Protein AF-A0A8C0C674-F1 (afdb_monomer_lite)

Sequence (92 aa):
MADTNKLNLNSLIQWLLEVRGSKPAAIADEKTFCCHGGLSPDLQSMQQILRTVWPTDTPDQGLLCDLLWSDPGKDVLGWDENDRGVVLHIWC

pLDDT: mean 79.17, std 11.89, range [40.34, 91.31]

Structure (mmCIF, N/CA/C/O backbone):
data_AF-A0A8C0C674-F1
#
_entry.id   AF-A0A8C0C674-F1
#
loop_
_atom_site.group_PDB
_atom_site.id
_atom_site.type_symbol
_atom_site.label_atom_id
_atom_site.label_alt_id
_atom_site.label_comp_id
_atom_site.label_asym_id
_atom_site.label_entity_id
_atom_site.label_seq_id
_atom_site.pdbx_PDB_ins_code
_atom_site.Cartn_x
_atom_site.Cartn_y
_atom_site.Cartn_z
_atom_site.occupancy
_atom_site.B_iso_or_equiv
_atom_site.auth_seq_id
_atom_site.auth_comp_id
_atom_site.auth_asym_id
_atom_site.auth_atom_id
_atom_site.pdbx_PDB_model_num
ATOM 1 N N . MET A 1 1 ? -7.283 -22.261 31.191 1.00 40.34 1 MET A N 1
ATOM 2 C CA . MET A 1 1 ? -5.845 -22.538 30.998 1.00 40.34 1 MET A CA 1
ATOM 3 C C . MET A 1 1 ? -5.723 -23.173 29.624 1.00 40.34 1 MET A C 1
ATOM 5 O O . MET A 1 1 ? -6.252 -24.261 29.451 1.00 40.34 1 MET A O 1
ATOM 9 N N . ALA A 1 2 ? -5.215 -22.446 28.626 1.00 51.09 2 ALA A N 1
ATOM 10 C CA . ALA A 1 2 ? -5.023 -23.010 27.292 1.00 51.09 2 ALA A CA 1
ATOM 11 C C . ALA A 1 2 ? -3.936 -24.088 27.379 1.00 51.09 2 ALA A C 1
ATOM 13 O O . ALA A 1 2 ? -2.885 -23.852 27.971 1.00 51.09 2 ALA A O 1
ATOM 14 N N . ASP A 1 3 ? -4.237 -25.276 26.865 1.00 53.06 3 ASP A N 1
ATOM 15 C CA . AS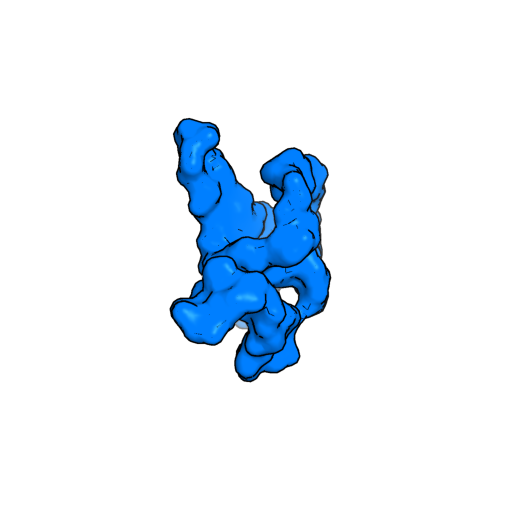P A 1 3 ? -3.350 -26.434 26.875 1.00 53.06 3 ASP A CA 1
ATOM 16 C C . ASP A 1 3 ? -2.151 -26.147 25.953 1.00 53.06 3 ASP A C 1
ATOM 18 O O . ASP A 1 3 ? -2.261 -26.164 24.726 1.00 53.06 3 ASP A O 1
ATOM 22 N N . THR A 1 4 ? -1.009 -25.794 26.544 1.00 58.91 4 THR A N 1
ATOM 23 C CA . THR A 1 4 ? 0.201 -25.326 25.847 1.00 58.91 4 THR A CA 1
ATOM 24 C C . THR A 1 4 ? 0.916 -26.417 25.036 1.00 58.91 4 THR A C 1
ATOM 26 O O . THR A 1 4 ? 1.911 -26.127 24.381 1.00 58.91 4 THR A O 1
ATOM 29 N N . ASN A 1 5 ? 0.400 -27.654 25.014 1.00 60.34 5 ASN A N 1
ATOM 30 C CA . ASN A 1 5 ? 1.028 -28.818 24.371 1.00 60.34 5 ASN A CA 1
ATOM 31 C C . ASN A 1 5 ? 0.428 -29.241 23.013 1.00 60.34 5 ASN A C 1
ATOM 33 O O . ASN A 1 5 ? 0.744 -30.321 22.515 1.00 60.34 5 ASN A O 1
ATOM 37 N N . LYS A 1 6 ? -0.411 -28.416 22.371 1.00 59.75 6 LYS A N 1
ATOM 38 C CA . LYS A 1 6 ? -0.932 -28.694 21.013 1.00 59.75 6 LYS A CA 1
ATOM 39 C C . LYS A 1 6 ? -0.904 -27.489 20.074 1.00 59.75 6 LYS A C 1
ATOM 41 O O . LYS A 1 6 ? -1.824 -27.291 19.282 1.00 59.75 6 LYS A O 1
ATOM 46 N N . LEU A 1 7 ? 0.176 -26.712 20.087 1.00 64.94 7 LEU A N 1
ATOM 47 C CA . LEU A 1 7 ? 0.472 -25.855 18.938 1.00 64.94 7 LEU A CA 1
ATOM 48 C C . LEU A 1 7 ? 0.969 -26.748 17.795 1.00 64.94 7 LEU A C 1
ATOM 50 O O . LEU A 1 7 ? 2.162 -26.993 17.649 1.00 64.94 7 LEU A O 1
ATOM 54 N N . ASN A 1 8 ? 0.040 -27.300 17.014 1.00 79.88 8 ASN A N 1
ATOM 55 C CA . ASN A 1 8 ? 0.396 -27.889 15.727 1.00 79.88 8 ASN A CA 1
ATOM 56 C C . ASN A 1 8 ? 0.593 -26.762 14.697 1.00 79.88 8 ASN A C 1
ATOM 58 O O . ASN A 1 8 ? 0.028 -25.674 14.839 1.00 79.88 8 ASN A O 1
ATOM 62 N N . LEU A 1 9 ? 1.391 -27.029 13.661 1.00 81.69 9 LEU A N 1
ATOM 63 C CA . LEU A 1 9 ? 1.745 -26.042 12.638 1.00 81.69 9 LEU A CA 1
ATOM 64 C C . LEU A 1 9 ? 0.508 -25.369 12.018 1.00 81.69 9 LEU A C 1
ATOM 66 O O . LEU A 1 9 ? 0.514 -24.161 11.812 1.00 81.69 9 LEU A O 1
ATOM 70 N N . ASN A 1 10 ? -0.577 -26.117 11.799 1.00 83.44 10 ASN A N 1
ATOM 71 C CA . ASN A 1 10 ? -1.808 -25.577 11.221 1.00 83.44 10 ASN A CA 1
ATOM 72 C C . ASN A 1 10 ? -2.511 -24.605 12.175 1.00 83.44 10 ASN A C 1
ATOM 74 O O . ASN A 1 10 ? -2.961 -23.552 11.740 1.00 83.44 10 ASN A O 1
ATOM 78 N N . SER A 1 11 ? -2.569 -24.911 13.473 1.00 79.81 11 SER A N 1
ATOM 79 C CA . SER A 1 11 ? -3.125 -24.006 14.486 1.00 79.81 11 SER A CA 1
ATOM 80 C C . SER A 1 11 ? -2.302 -22.724 14.616 1.00 79.81 11 SER A C 1
ATOM 82 O O . SER A 1 11 ? -2.870 -21.654 14.8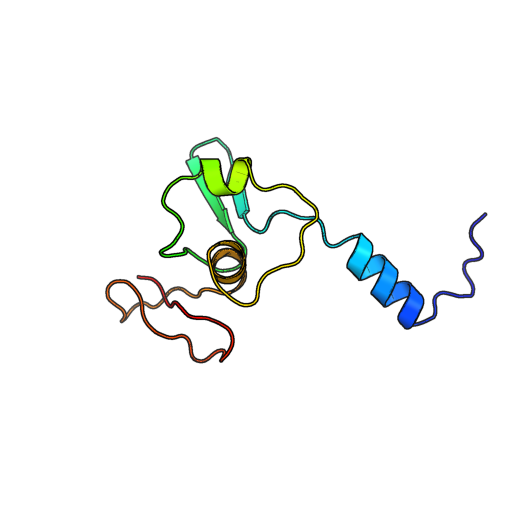04 1.00 79.81 11 SER A O 1
ATOM 84 N N . LEU A 1 12 ? -0.978 -22.815 14.462 1.00 83.00 12 LEU A N 1
ATOM 85 C CA . LEU A 1 12 ? -0.099 -21.648 14.478 1.00 83.00 12 LEU A CA 1
ATOM 86 C C . LEU A 1 12 ? -0.265 -20.794 13.211 1.00 83.00 12 LEU A C 1
ATOM 88 O O . LEU A 1 12 ? -0.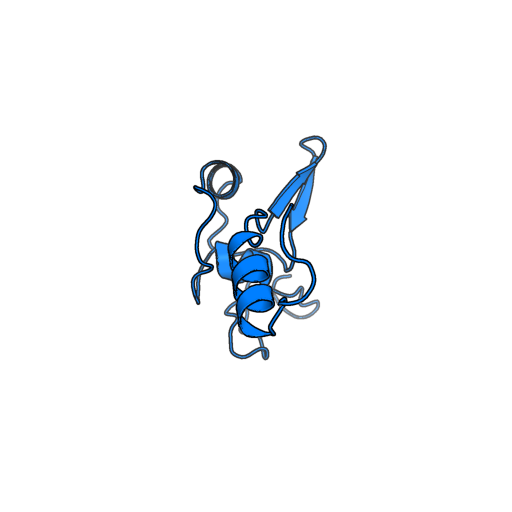308 -19.574 13.304 1.00 83.00 12 LEU A O 1
ATOM 92 N N . ILE A 1 13 ? -0.424 -21.420 12.041 1.00 80.38 13 ILE A N 1
ATOM 93 C CA . ILE A 1 13 ? -0.728 -20.729 10.778 1.00 80.38 13 ILE A CA 1
ATOM 94 C C . ILE A 1 13 ? -2.085 -20.025 10.853 1.00 80.38 13 ILE A C 1
ATOM 96 O O . ILE A 1 13 ? -2.168 -18.864 10.468 1.00 80.38 13 ILE A O 1
ATOM 100 N N . GLN A 1 14 ? -3.122 -20.695 11.364 1.00 75.31 14 GLN A N 1
ATOM 101 C CA . GLN A 1 14 ? -4.457 -20.109 11.524 1.00 75.31 14 GLN A CA 1
ATOM 102 C C . GLN A 1 14 ? -4.441 -18.936 12.497 1.00 75.31 14 GLN A C 1
ATOM 104 O O . GLN A 1 14 ? -4.922 -17.863 12.162 1.00 75.31 14 GLN A O 1
ATOM 109 N N . TRP A 1 15 ? -3.777 -19.085 13.643 1.00 79.38 15 TRP A N 1
ATOM 110 C CA . TRP A 1 15 ? -3.593 -17.973 14.569 1.00 79.38 15 TRP A CA 1
ATOM 111 C C . TRP A 1 15 ? -2.834 -16.810 13.918 1.00 79.38 15 TRP A C 1
ATOM 113 O O . TRP A 1 15 ? -3.241 -15.658 14.028 1.00 79.38 15 TRP A O 1
ATOM 123 N N . LEU A 1 16 ? -1.761 -17.101 13.175 1.00 77.50 16 LEU A N 1
ATOM 124 C CA . LEU A 1 16 ? -1.037 -16.072 12.439 1.00 77.50 16 LEU A CA 1
ATOM 125 C C . LEU A 1 16 ? -1.917 -15.394 11.394 1.00 77.50 16 LEU A C 1
ATOM 127 O O . LEU A 1 16 ? -1.712 -14.208 11.206 1.00 77.50 16 LEU A O 1
ATOM 131 N N . LEU A 1 17 ? -2.827 -16.106 10.713 1.00 73.44 17 LEU A N 1
ATOM 132 C CA . LEU A 1 17 ? -3.815 -15.562 9.766 1.00 73.44 17 LEU A CA 1
ATOM 133 C C . LEU A 1 17 ? -4.851 -14.670 10.469 1.00 73.44 17 LEU A C 1
ATOM 135 O O . LEU A 1 17 ? -5.105 -13.567 10.002 1.00 73.44 17 LEU A O 1
ATOM 139 N N . GLU A 1 18 ? -5.368 -15.093 11.623 1.00 69.56 18 GLU A N 1
ATOM 140 C CA . GLU A 1 18 ? -6.310 -14.323 12.449 1.00 69.56 18 GLU A CA 1
ATOM 141 C C . GLU A 1 18 ? -5.686 -13.034 13.015 1.00 69.56 18 GLU A C 1
ATOM 143 O O . GLU A 1 18 ? -6.374 -12.030 13.190 1.00 69.56 18 GLU A O 1
ATOM 148 N N . VAL A 1 19 ? -4.373 -13.037 13.275 1.00 67.75 19 VAL A N 1
ATOM 149 C CA . VAL A 1 19 ? -3.617 -11.860 13.741 1.00 67.75 19 VAL A CA 1
ATOM 150 C C . VAL A 1 19 ? -3.210 -10.926 12.586 1.00 67.75 19 VAL A C 1
ATOM 152 O O . VAL A 1 19 ? -2.824 -9.782 12.842 1.00 67.75 19 VAL A O 1
ATOM 155 N N . ARG A 1 20 ? -3.327 -11.337 11.308 1.00 67.75 20 ARG A N 1
ATOM 156 C CA . ARG A 1 20 ? -3.048 -10.452 10.150 1.00 67.75 20 ARG A CA 1
ATOM 157 C C . ARG A 1 20 ? -4.171 -9.428 10.017 1.00 67.75 20 ARG A C 1
ATOM 159 O O . ARG A 1 20 ? -5.138 -9.621 9.296 1.00 67.75 20 ARG A O 1
ATOM 166 N N . GLY A 1 21 ? -4.047 -8.326 10.746 1.00 64.50 21 GLY A N 1
ATOM 167 C CA . GLY A 1 21 ? -5.040 -7.249 10.751 1.00 64.50 21 GLY A CA 1
ATOM 168 C C . GLY A 1 21 ? -4.437 -5.849 10.718 1.00 64.50 21 GLY A C 1
ATOM 169 O O . GLY A 1 21 ? -5.147 -4.871 10.943 1.00 64.50 21 GLY A O 1
ATOM 170 N N . SER A 1 22 ? -3.131 -5.725 10.484 1.00 68.94 22 SER A N 1
ATOM 171 C CA . SER A 1 22 ? -2.473 -4.422 10.437 1.00 68.94 22 SER A CA 1
ATOM 172 C C . SER A 1 22 ? -2.694 -3.765 9.080 1.00 68.94 22 SER A C 1
ATOM 174 O O . SER A 1 22 ? -2.487 -4.388 8.041 1.00 68.94 22 SER A O 1
ATOM 176 N N . LYS A 1 23 ? -3.092 -2.488 9.092 1.00 78.81 23 LYS A N 1
ATOM 177 C CA . LYS A 1 23 ? -3.184 -1.690 7.868 1.00 78.81 23 LYS A CA 1
ATOM 178 C C . LYS A 1 23 ? -1.815 -1.672 7.162 1.00 78.81 23 LYS A C 1
ATOM 180 O O . LYS A 1 23 ? -0.806 -1.511 7.850 1.00 78.81 23 LYS A O 1
ATOM 185 N N . PRO A 1 24 ? -1.763 -1.750 5.821 1.00 82.62 24 PRO A N 1
ATOM 186 C CA . PRO A 1 24 ? -0.516 -1.760 5.054 1.00 82.62 24 PRO A CA 1
ATOM 187 C C . PRO A 1 24 ? 0.190 -0.403 5.068 1.00 82.62 24 PRO A C 1
ATOM 189 O O . PRO A 1 24 ? 1.345 -0.300 4.661 1.00 82.62 24 PRO A O 1
ATOM 192 N N . ALA A 1 25 ? -0.507 0.640 5.528 1.00 87.62 25 ALA A N 1
ATOM 193 C CA . ALA A 1 25 ? 0.017 1.983 5.608 1.00 87.62 25 ALA A CA 1
ATOM 194 C C . ALA A 1 25 ? -0.601 2.799 6.754 1.00 87.62 25 ALA A C 1
ATOM 196 O O . ALA A 1 25 ? -1.727 2.547 7.197 1.00 87.62 25 ALA A O 1
ATOM 197 N N . ALA A 1 26 ? 0.144 3.802 7.210 1.00 87.25 26 ALA A N 1
ATOM 198 C CA . ALA A 1 26 ? -0.209 4.709 8.291 1.00 87.25 26 ALA A CA 1
ATOM 199 C C . ALA A 1 26 ? 0.313 6.126 8.014 1.00 87.25 26 ALA A C 1
ATOM 201 O O . ALA A 1 26 ? 1.244 6.327 7.235 1.00 87.25 26 ALA A O 1
ATOM 202 N N . ILE A 1 27 ? -0.284 7.110 8.687 1.00 87.56 27 ILE A N 1
ATOM 203 C CA . ILE A 1 27 ? 0.187 8.498 8.691 1.00 87.56 27 ILE A CA 1
ATOM 204 C C . ILE A 1 27 ? 0.625 8.829 10.112 1.00 87.56 27 ILE A C 1
ATOM 206 O O . ILE A 1 27 ? -0.181 8.744 11.038 1.00 87.56 27 ILE A O 1
ATOM 210 N N . ALA A 1 28 ? 1.890 9.199 10.278 1.00 86.62 28 ALA A N 1
ATOM 211 C CA . ALA A 1 28 ? 2.458 9.657 11.536 1.00 86.62 28 ALA A CA 1
ATOM 212 C C . ALA A 1 28 ? 2.591 11.187 11.533 1.00 86.62 28 ALA A C 1
ATOM 214 O O . ALA A 1 28 ? 3.016 11.779 10.539 1.00 86.62 28 ALA A O 1
ATOM 215 N N . ASP A 1 29 ? 2.215 11.818 12.649 1.00 88.44 29 ASP A N 1
ATOM 216 C CA . ASP A 1 29 ? 2.285 13.277 12.869 1.00 88.44 29 ASP A CA 1
ATOM 217 C C . ASP A 1 29 ? 1.635 14.127 11.756 1.00 88.44 29 ASP A C 1
ATOM 219 O O . ASP A 1 29 ? 2.070 15.241 11.487 1.00 88.44 29 ASP A O 1
ATOM 223 N N . GLU A 1 30 ? 0.646 13.575 11.041 1.00 83.69 30 GLU A N 1
ATOM 224 C CA . GLU A 1 30 ? -0.002 14.204 9.871 1.00 83.69 30 GLU A CA 1
ATOM 225 C C . GLU A 1 30 ? 0.964 14.619 8.738 1.00 83.69 30 GLU A C 1
ATOM 227 O O . GLU A 1 30 ? 0.578 15.332 7.814 1.00 83.69 30 GLU A O 1
ATOM 232 N N . LYS A 1 31 ? 2.220 14.158 8.782 1.00 84.94 31 LYS A N 1
ATOM 233 C CA . LYS A 1 31 ? 3.303 14.596 7.884 1.00 84.94 31 LYS A CA 1
ATOM 234 C C . LYS A 1 31 ? 4.020 13.447 7.206 1.00 84.94 31 LYS A C 1
ATOM 236 O O . LYS A 1 31 ? 4.480 13.597 6.078 1.00 84.94 31 LYS A O 1
ATOM 241 N N . THR A 1 32 ? 4.156 12.318 7.891 1.00 88.06 32 THR A N 1
ATOM 242 C CA . THR A 1 32 ? 4.948 11.192 7.404 1.00 88.06 32 THR A CA 1
ATOM 243 C C . THR A 1 32 ? 4.029 10.051 7.025 1.00 88.06 32 THR A C 1
ATOM 245 O O . THR A 1 32 ? 3.318 9.503 7.865 1.00 88.06 32 THR A O 1
ATOM 248 N N . PHE A 1 33 ? 4.055 9.692 5.748 1.00 89.75 33 PHE A N 1
ATOM 249 C CA . PHE A 1 33 ? 3.398 8.497 5.252 1.00 89.75 33 PHE A CA 1
ATOM 250 C C . PHE A 1 33 ? 4.337 7.298 5.385 1.00 89.75 33 PHE A C 1
ATOM 252 O O . PHE A 1 33 ? 5.466 7.336 4.900 1.00 89.75 33 PHE A O 1
ATOM 259 N N . CYS A 1 34 ? 3.860 6.241 6.035 1.00 90.56 34 CYS A N 1
ATOM 260 C CA . CYS A 1 34 ? 4.572 4.978 6.178 1.00 90.56 34 CYS A CA 1
ATOM 261 C C . CYS A 1 34 ? 3.754 3.880 5.500 1.00 90.56 34 CYS A C 1
ATOM 263 O O . CYS A 1 34 ? 2.574 3.728 5.808 1.00 90.56 34 CYS A O 1
ATOM 265 N N . CYS A 1 35 ? 4.378 3.093 4.634 1.00 90.88 35 CYS A N 1
ATOM 266 C CA . CYS A 1 35 ? 3.803 1.896 4.021 1.00 90.88 35 CYS A CA 1
ATOM 267 C C . CYS A 1 35 ? 4.843 0.768 4.026 1.00 90.88 35 CYS A C 1
ATOM 269 O O . CYS A 1 35 ? 6.011 1.015 4.332 1.00 90.88 35 CYS A O 1
ATOM 271 N N . HIS A 1 36 ? 4.411 -0.469 3.775 1.00 87.50 36 HIS A N 1
ATOM 272 C CA . HIS A 1 36 ? 5.321 -1.616 3.762 1.00 87.50 36 HIS A CA 1
ATOM 273 C C . HIS A 1 36 ? 6.136 -1.701 2.465 1.00 87.50 36 HIS A C 1
ATOM 275 O O . HIS A 1 36 ? 7.346 -1.906 2.533 1.00 87.50 36 HIS A O 1
ATOM 281 N N . GLY A 1 37 ? 5.467 -1.538 1.321 1.00 87.50 37 GLY A N 1
ATOM 282 C CA . GLY A 1 37 ? 6.087 -1.457 0.000 1.00 87.50 37 GLY A CA 1
ATOM 283 C C . GLY A 1 37 ? 6.311 -0.001 -0.390 1.00 87.50 37 GLY A C 1
ATOM 284 O O . GLY A 1 37 ? 7.203 0.665 0.139 1.00 87.50 37 GLY A O 1
ATOM 285 N N . GLY A 1 38 ? 5.462 0.511 -1.280 1.00 87.88 38 GLY A N 1
ATOM 286 C CA . GLY A 1 38 ? 5.559 1.872 -1.793 1.00 87.88 38 GLY A CA 1
ATOM 287 C C . GLY A 1 38 ? 4.204 2.491 -2.140 1.00 87.88 38 GLY A C 1
ATOM 288 O O . GLY A 1 38 ? 3.183 2.229 -1.504 1.00 87.88 38 GLY A O 1
ATOM 289 N N . LEU A 1 39 ? 4.202 3.374 -3.141 1.00 90.19 39 LEU A N 1
ATOM 290 C CA . LEU A 1 39 ? 2.998 4.068 -3.604 1.00 90.19 39 LEU A CA 1
ATOM 291 C C . LEU A 1 39 ? 2.213 3.236 -4.626 1.00 90.19 39 LEU A C 1
ATOM 293 O O . LEU A 1 39 ? 2.722 2.265 -5.182 1.00 90.19 39 LEU A O 1
ATOM 297 N N . SER A 1 40 ? 0.968 3.647 -4.867 1.00 90.56 40 SER A N 1
ATOM 298 C CA . SER A 1 40 ? 0.054 3.042 -5.841 1.00 90.56 40 SER A CA 1
ATOM 299 C C . SER A 1 40 ? -0.495 4.111 -6.791 1.00 90.56 40 SER A C 1
ATOM 301 O O . SER A 1 40 ? -0.819 5.204 -6.311 1.00 90.56 40 SER A O 1
ATOM 303 N N . PRO A 1 41 ? -0.679 3.826 -8.094 1.00 90.38 41 PRO A N 1
ATOM 304 C CA . PRO A 1 41 ? -1.392 4.727 -9.007 1.00 90.38 41 PRO A CA 1
ATOM 305 C C . PRO A 1 41 ? -2.855 4.943 -8.600 1.00 90.38 41 PRO A C 1
ATOM 307 O O . PRO A 1 41 ? -3.441 5.988 -8.896 1.00 90.38 41 PRO A O 1
ATOM 310 N N . ASP A 1 42 ? -3.432 3.994 -7.863 1.00 90.31 42 ASP A N 1
ATOM 311 C CA . ASP A 1 42 ? -4.804 4.066 -7.361 1.00 90.31 42 ASP A CA 1
ATOM 312 C C . ASP A 1 42 ? -4.929 4.907 -6.077 1.00 90.31 42 ASP A C 1
ATOM 314 O O . ASP A 1 42 ? -6.042 5.170 -5.598 1.00 90.31 42 ASP A O 1
ATOM 318 N N . LEU A 1 43 ? -3.802 5.352 -5.502 1.00 90.75 43 LEU A N 1
ATOM 319 C CA . LEU A 1 43 ? -3.782 6.227 -4.333 1.00 90.75 43 LEU A CA 1
ATOM 320 C C . LEU A 1 43 ? -4.037 7.681 -4.748 1.00 90.75 43 LEU A C 1
ATOM 322 O O . LEU A 1 43 ? -3.123 8.466 -4.979 1.00 90.75 43 LEU A O 1
ATOM 326 N N . GLN A 1 44 ? -5.311 8.054 -4.788 1.00 91.31 44 GLN A N 1
ATOM 327 C CA . GLN A 1 44 ? -5.769 9.412 -5.091 1.00 91.31 44 GLN A CA 1
ATOM 328 C C . GLN A 1 44 ? -5.912 10.272 -3.826 1.00 91.31 44 GLN A C 1
ATOM 330 O O . GLN A 1 44 ? -5.893 11.500 -3.873 1.00 91.31 44 GLN A O 1
ATOM 335 N N . SER A 1 45 ? -6.119 9.633 -2.673 1.00 90.62 45 SER A N 1
ATOM 336 C CA . SER A 1 45 ? -6.480 10.297 -1.428 1.00 90.62 45 SER A CA 1
ATOM 337 C C . SER A 1 45 ? -6.171 9.415 -0.218 1.00 90.62 45 SER A C 1
ATOM 339 O O . SER A 1 45 ? -6.568 8.251 -0.143 1.00 90.62 45 SER A O 1
ATOM 341 N N . MET A 1 46 ? -5.550 10.005 0.807 1.00 88.12 46 MET A N 1
ATOM 342 C CA . MET A 1 46 ? -5.260 9.325 2.078 1.00 88.12 46 MET A CA 1
ATOM 343 C C . MET A 1 46 ? -6.515 8.808 2.790 1.00 88.12 46 MET A C 1
ATOM 345 O O . MET A 1 46 ? -6.465 7.836 3.549 1.00 88.12 46 MET A O 1
ATOM 349 N N . GLN A 1 47 ? -7.670 9.417 2.514 1.00 88.69 47 GLN A N 1
ATOM 350 C CA . GLN A 1 47 ? -8.958 8.968 3.020 1.00 88.69 47 GLN A CA 1
ATOM 351 C C . GLN A 1 47 ? -9.312 7.554 2.532 1.00 88.69 47 GLN A C 1
ATOM 353 O O . GLN A 1 47 ? -10.033 6.864 3.249 1.00 88.69 47 GLN A O 1
ATOM 358 N N . GLN A 1 48 ? -8.790 7.086 1.389 1.00 88.94 48 GLN A N 1
ATOM 359 C CA . GLN A 1 48 ? -8.984 5.705 0.922 1.00 88.94 48 GLN A CA 1
ATOM 360 C C . GLN A 1 48 ? -8.402 4.695 1.928 1.00 88.94 48 GLN A C 1
ATOM 362 O O . GLN A 1 48 ? -9.086 3.758 2.341 1.00 88.94 48 GLN A O 1
ATOM 367 N N . ILE A 1 49 ? -7.184 4.938 2.422 1.00 86.19 49 ILE A N 1
ATOM 368 C CA . ILE A 1 49 ? -6.503 4.077 3.407 1.00 86.19 49 ILE A CA 1
ATOM 369 C C . ILE A 1 49 ? -7.190 4.166 4.780 1.00 86.19 49 ILE A C 1
ATOM 371 O O . ILE A 1 49 ? -7.380 3.166 5.485 1.00 86.19 49 ILE A O 1
ATOM 375 N N . LEU A 1 50 ? -7.609 5.374 5.171 1.00 85.00 50 LEU A N 1
ATOM 376 C CA . LEU A 1 50 ? -8.274 5.599 6.455 1.00 85.00 50 LEU A CA 1
ATOM 377 C C . LEU A 1 50 ? -9.657 4.936 6.523 1.00 85.00 50 LEU A C 1
ATOM 379 O O . LEU A 1 50 ? -9.986 4.368 7.565 1.00 85.00 50 LEU A O 1
ATOM 383 N N . ARG A 1 51 ? -10.429 4.968 5.427 1.00 86.38 51 ARG A N 1
ATOM 384 C CA . ARG A 1 51 ? -11.810 4.451 5.345 1.00 86.38 51 ARG A CA 1
ATOM 385 C C . ARG A 1 51 ? -11.915 2.963 5.013 1.00 86.38 51 ARG A C 1
ATOM 387 O O . ARG A 1 51 ? -13.009 2.415 5.110 1.00 86.38 51 ARG A O 1
ATOM 394 N N . THR A 1 52 ? -10.817 2.317 4.628 1.00 83.44 52 THR A N 1
ATOM 395 C CA . THR A 1 52 ? -10.804 0.868 4.389 1.00 83.44 52 THR A CA 1
ATOM 396 C C . THR A 1 52 ? -11.169 0.125 5.678 1.00 83.44 52 THR A C 1
ATOM 398 O O . THR A 1 52 ? -10.655 0.452 6.752 1.00 83.44 52 THR A O 1
ATOM 401 N N . VAL A 1 53 ? -12.065 -0.858 5.565 1.00 82.75 53 VAL A N 1
ATOM 402 C CA . VAL A 1 53 ? -12.491 -1.728 6.670 1.00 82.75 53 VAL A CA 1
ATOM 403 C C . VAL A 1 53 ? -11.429 -2.801 6.899 1.00 82.75 53 VAL A C 1
ATOM 405 O O . VAL A 1 53 ? -10.932 -3.391 5.946 1.00 82.75 53 VAL A O 1
ATOM 408 N N . TRP A 1 54 ? -11.086 -3.039 8.164 1.00 78.94 54 TRP A N 1
ATOM 409 C CA . TRP A 1 54 ? -10.103 -4.042 8.575 1.00 78.94 54 TRP A CA 1
ATOM 410 C C . TRP A 1 54 ? -10.704 -4.964 9.645 1.00 78.94 54 TRP A C 1
ATOM 412 O O . TRP A 1 54 ? -11.465 -4.466 10.481 1.00 78.94 54 TRP A O 1
ATOM 422 N N . PRO A 1 55 ? -10.351 -6.263 9.669 1.00 82.62 55 PRO A N 1
ATOM 423 C CA . PRO A 1 55 ? -9.435 -6.957 8.753 1.00 82.62 55 PRO A CA 1
ATOM 424 C C . PRO A 1 55 ? -10.057 -7.197 7.365 1.00 82.62 55 PRO A C 1
ATOM 426 O O . PRO A 1 55 ? -11.266 -7.372 7.244 1.00 82.62 55 PRO A O 1
ATOM 429 N N . THR A 1 56 ? -9.226 -7.192 6.323 1.00 81.06 56 THR A N 1
ATOM 430 C CA . THR A 1 56 ? -9.610 -7.562 4.953 1.00 81.06 56 THR A CA 1
ATOM 431 C C . THR A 1 56 ? -8.502 -8.399 4.333 1.00 81.06 56 THR A C 1
ATOM 433 O O . THR A 1 56 ? -7.325 -8.189 4.640 1.00 81.06 56 THR A O 1
ATOM 436 N N . ASP A 1 57 ? -8.875 -9.312 3.442 1.00 82.31 57 ASP A N 1
ATOM 437 C CA . ASP A 1 57 ? -7.906 -10.012 2.609 1.00 82.31 57 ASP A CA 1
ATOM 438 C C . ASP A 1 57 ? -7.205 -9.016 1.681 1.00 82.31 57 ASP A C 1
ATOM 440 O O . ASP A 1 57 ? -7.790 -8.016 1.245 1.00 82.31 57 ASP A O 1
ATOM 444 N N . THR A 1 58 ? -5.928 -9.280 1.408 1.00 82.12 58 THR A N 1
ATOM 445 C CA . THR A 1 58 ? -5.158 -8.493 0.442 1.00 82.12 58 THR A CA 1
ATOM 446 C C . THR A 1 58 ? -5.521 -8.972 -0.962 1.00 82.12 58 THR A C 1
ATOM 448 O O . THR A 1 58 ? -5.343 -10.158 -1.236 1.00 82.12 58 THR A O 1
ATOM 451 N N . PRO A 1 59 ? -6.040 -8.098 -1.839 1.00 85.12 59 PRO A N 1
ATOM 452 C CA . PRO A 1 59 ? -6.312 -8.462 -3.222 1.00 85.12 59 PRO A CA 1
ATOM 453 C C . PRO A 1 59 ? -5.006 -8.705 -3.987 1.00 85.12 59 PRO A C 1
ATOM 455 O O . PRO A 1 59 ? -3.964 -8.167 -3.620 1.00 85.12 59 PRO A O 1
ATOM 458 N N . ASP A 1 60 ? -5.081 -9.443 -5.094 1.00 83.12 60 ASP A N 1
ATOM 459 C CA . ASP A 1 60 ? -3.916 -9.697 -5.954 1.00 83.12 60 ASP A CA 1
ATOM 460 C C . ASP A 1 60 ? -3.455 -8.441 -6.722 1.00 83.12 60 ASP A C 1
ATOM 462 O O . ASP A 1 60 ? -2.325 -8.387 -7.196 1.00 83.12 60 ASP A O 1
ATOM 466 N N . GLN A 1 61 ? -4.312 -7.418 -6.852 1.00 84.25 61 GLN A N 1
ATOM 467 C CA . GLN A 1 61 ? -4.036 -6.167 -7.575 1.00 84.25 61 GLN A CA 1
ATOM 468 C C . GLN A 1 61 ? -4.708 -4.951 -6.912 1.00 84.25 61 GLN A C 1
ATOM 470 O O . GLN A 1 61 ? -5.662 -5.090 -6.139 1.00 84.25 61 GLN A O 1
ATOM 475 N N . GLY A 1 62 ? -4.231 -3.753 -7.262 1.00 87.38 62 GLY A N 1
ATOM 476 C CA . GLY A 1 62 ? -4.783 -2.462 -6.847 1.00 87.38 62 GLY A CA 1
ATOM 477 C C . GLY A 1 62 ? -4.194 -1.925 -5.541 1.00 87.38 62 GLY A C 1
ATOM 478 O O . GLY A 1 62 ? -3.258 -2.492 -4.977 1.00 87.38 62 GLY A O 1
ATOM 479 N N . LEU A 1 63 ? -4.793 -0.845 -5.027 1.00 89.38 63 LEU A N 1
ATOM 480 C CA . LEU A 1 63 ? -4.264 -0.031 -3.920 1.00 89.38 63 LEU A CA 1
ATOM 481 C C . LEU A 1 63 ? -3.640 -0.814 -2.749 1.00 89.38 63 LEU A C 1
ATOM 483 O O . LEU A 1 63 ? -2.532 -0.503 -2.325 1.00 89.38 63 LEU A O 1
ATOM 487 N N . LEU A 1 64 ? -4.342 -1.800 -2.180 1.00 88.75 64 LEU A N 1
ATOM 488 C CA . LEU A 1 64 ? -3.829 -2.536 -1.014 1.00 88.75 64 LEU A CA 1
ATOM 489 C C . LEU A 1 64 ? -2.642 -3.443 -1.361 1.00 88.75 64 LEU A C 1
ATOM 491 O O . LEU A 1 64 ? -1.749 -3.590 -0.529 1.00 88.75 64 LEU A O 1
ATOM 495 N N . CYS A 1 65 ? -2.634 -4.028 -2.562 1.00 88.12 65 CYS A N 1
ATOM 496 C CA . CYS A 1 65 ? -1.529 -4.850 -3.047 1.00 88.12 65 CYS A CA 1
ATOM 497 C C . CYS A 1 65 ? -0.283 -3.982 -3.261 1.00 88.12 65 CYS A C 1
ATOM 499 O O . CYS A 1 65 ? 0.779 -4.272 -2.715 1.00 88.12 65 CYS A O 1
ATOM 501 N N . ASP A 1 66 ? -0.436 -2.853 -3.952 1.00 88.75 66 ASP A N 1
ATOM 502 C CA . ASP A 1 66 ? 0.665 -1.933 -4.243 1.00 88.75 66 ASP A CA 1
ATOM 503 C C . ASP A 1 66 ? 1.283 -1.344 -2.966 1.00 88.75 66 ASP A C 1
ATOM 505 O O . ASP A 1 66 ? 2.501 -1.336 -2.817 1.00 88.75 66 ASP A O 1
ATOM 509 N N . LEU A 1 67 ? 0.467 -0.933 -1.986 1.00 89.62 67 LEU A N 1
ATOM 510 C CA . LEU A 1 67 ? 0.965 -0.427 -0.695 1.00 89.62 67 LEU A CA 1
ATOM 511 C C . LEU A 1 67 ? 1.808 -1.450 0.086 1.00 89.62 67 LEU A C 1
ATOM 513 O O . LEU A 1 67 ? 2.585 -1.072 0.969 1.00 89.62 67 LEU A O 1
ATOM 517 N N . LEU A 1 68 ? 1.626 -2.741 -0.195 1.00 87.06 68 LEU A N 1
ATOM 518 C CA . LEU A 1 68 ? 2.393 -3.824 0.411 1.00 87.06 68 LEU A CA 1
ATOM 519 C C . LEU A 1 68 ? 3.616 -4.217 -0.416 1.00 87.06 68 LEU A C 1
ATOM 521 O O . LEU A 1 68 ? 4.613 -4.628 0.171 1.00 87.06 68 LEU A O 1
ATOM 525 N N . TRP A 1 69 ? 3.549 -4.105 -1.742 1.00 86.56 69 TRP A N 1
ATOM 526 C CA . TRP A 1 69 ? 4.489 -4.798 -2.622 1.00 86.56 69 TRP A CA 1
ATOM 527 C C . TRP A 1 69 ? 5.188 -3.930 -3.671 1.00 86.56 69 TRP A C 1
ATOM 529 O O . TRP A 1 69 ? 6.100 -4.443 -4.318 1.00 86.56 69 TRP A O 1
ATOM 539 N N . SER A 1 70 ? 4.810 -2.661 -3.862 1.00 88.06 70 SER A N 1
ATOM 540 C CA . SER A 1 70 ? 5.506 -1.786 -4.814 1.00 88.06 70 SER A CA 1
ATOM 541 C C . SER A 1 70 ? 6.911 -1.415 -4.334 1.00 88.06 70 SER A C 1
ATOM 543 O O . SER A 1 70 ? 7.181 -1.334 -3.134 1.00 88.06 70 SER A O 1
ATOM 545 N N . ASP A 1 71 ? 7.818 -1.207 -5.290 1.00 87.50 71 ASP A N 1
ATOM 546 C CA . ASP A 1 71 ? 9.222 -0.876 -5.041 1.00 87.50 71 ASP A CA 1
ATOM 547 C C . ASP A 1 71 ? 9.568 0.491 -5.669 1.00 87.50 71 ASP A C 1
ATOM 549 O O . ASP A 1 71 ? 9.022 0.851 -6.718 1.00 87.50 71 ASP A O 1
ATOM 553 N N . PRO A 1 72 ? 10.496 1.266 -5.079 1.00 85.38 72 PRO A N 1
ATOM 554 C CA . PRO A 1 72 ? 11.017 2.470 -5.713 1.00 85.38 72 PRO A CA 1
ATOM 555 C C . PRO A 1 72 ? 12.016 2.124 -6.834 1.00 85.38 72 PRO A C 1
ATOM 557 O O . PRO A 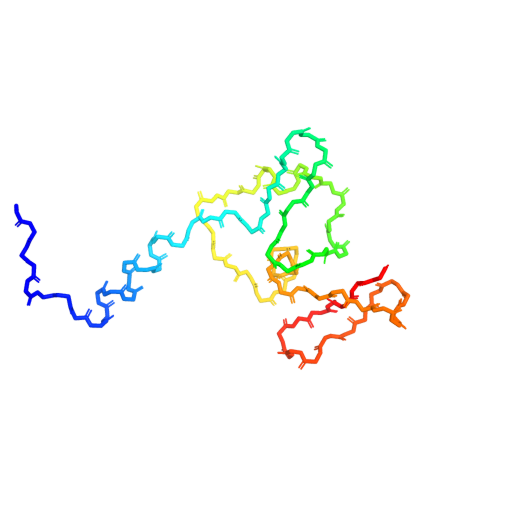1 72 ? 12.947 1.343 -6.628 1.00 85.38 72 PRO A O 1
ATOM 560 N N . GLY A 1 73 ? 11.878 2.747 -8.005 1.00 85.12 73 GLY A N 1
ATOM 561 C CA . GLY A 1 73 ? 12.760 2.570 -9.158 1.00 85.12 73 GLY A CA 1
ATOM 562 C C . GLY A 1 73 ? 13.432 3.865 -9.570 1.00 85.12 73 GLY A C 1
ATOM 563 O O . GLY A 1 73 ? 12.822 4.710 -10.199 1.00 85.12 73 GLY A O 1
ATOM 564 N N . LYS A 1 74 ? 14.728 3.989 -9.293 1.00 83.00 74 LYS A N 1
ATOM 565 C CA . LYS A 1 74 ? 15.527 5.193 -9.592 1.00 83.00 74 LYS A CA 1
ATOM 566 C C . LYS A 1 74 ? 15.604 5.589 -11.081 1.00 83.00 74 LYS A C 1
ATOM 568 O O . LYS A 1 74 ? 15.949 6.728 -11.373 1.00 83.00 74 LYS A O 1
ATOM 573 N N . ASP A 1 75 ? 15.356 4.642 -11.988 1.00 86.38 75 ASP A N 1
ATOM 574 C CA . ASP A 1 75 ? 15.488 4.810 -13.444 1.00 86.38 75 ASP A CA 1
ATOM 575 C C . ASP A 1 75 ? 14.120 4.790 -14.160 1.00 86.38 75 ASP A C 1
ATOM 577 O O . ASP A 1 75 ? 14.060 4.813 -15.389 1.00 86.38 75 ASP A O 1
ATOM 581 N N . VAL A 1 76 ? 13.022 4.738 -13.399 1.00 81.56 76 VAL A N 1
ATOM 582 C CA . VAL A 1 76 ? 11.649 4.747 -13.920 1.00 81.56 76 VAL A CA 1
ATOM 583 C C . VAL A 1 76 ? 11.127 6.183 -13.914 1.00 81.56 76 VAL A C 1
ATOM 585 O O . VAL A 1 76 ? 11.515 6.985 -13.079 1.00 81.56 76 VAL A O 1
ATOM 588 N N . LEU A 1 77 ? 10.251 6.545 -14.848 1.00 83.06 77 LEU A N 1
ATOM 589 C CA . LEU A 1 77 ? 9.491 7.795 -14.779 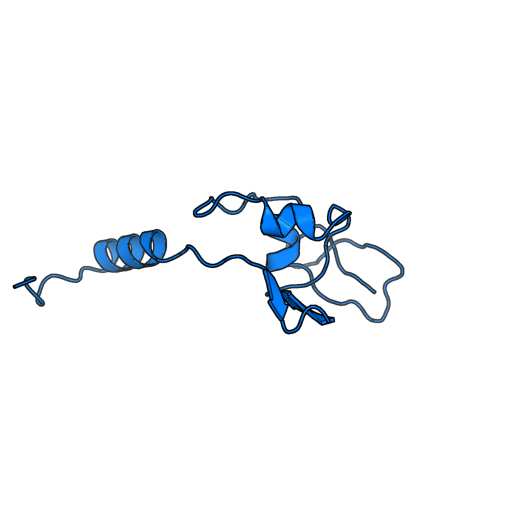1.00 83.06 77 LEU A CA 1
ATOM 590 C C . LEU A 1 77 ? 8.008 7.441 -14.716 1.00 83.06 77 LEU A C 1
ATOM 592 O O . LEU A 1 77 ? 7.438 6.979 -15.701 1.00 83.06 77 LEU A O 1
ATOM 596 N N . GLY A 1 78 ? 7.383 7.665 -13.560 1.00 84.94 78 GLY A N 1
ATOM 597 C CA . GLY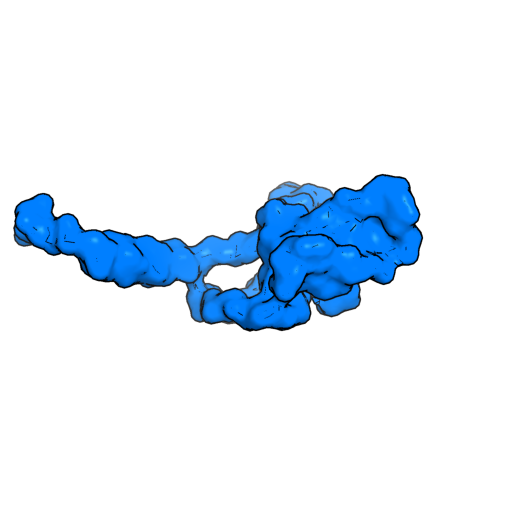 A 1 78 ? 5.992 7.289 -13.324 1.00 84.94 78 GLY A CA 1
ATOM 598 C C . GLY A 1 78 ? 5.861 5.856 -12.819 1.00 84.94 78 GLY A C 1
ATOM 599 O O . GLY A 1 78 ? 6.297 5.564 -11.708 1.00 84.94 78 GLY A O 1
ATOM 600 N N . TRP A 1 79 ? 5.216 4.999 -13.611 1.00 85.19 79 TRP A N 1
ATOM 601 C CA . TRP A 1 79 ? 4.847 3.639 -13.226 1.00 85.19 79 TRP A CA 1
ATOM 602 C C . TRP A 1 79 ? 5.356 2.629 -14.248 1.00 85.19 79 TRP A C 1
ATOM 604 O O . TRP A 1 79 ? 5.143 2.826 -15.444 1.00 85.19 79 TRP A O 1
ATOM 614 N N . ASP A 1 80 ? 5.968 1.546 -13.777 1.00 83.50 80 ASP A N 1
ATOM 615 C CA . ASP A 1 80 ? 6.461 0.454 -14.629 1.00 83.50 80 ASP A CA 1
ATOM 616 C C . ASP A 1 80 ? 6.165 -0.918 -14.011 1.00 83.50 80 ASP A C 1
ATOM 618 O O . ASP A 1 80 ? 5.871 -1.003 -12.821 1.00 83.50 80 ASP A O 1
ATOM 622 N N . GLU A 1 81 ? 6.235 -1.990 -14.792 1.00 78.81 81 GLU A N 1
ATOM 623 C CA . GLU A 1 81 ? 6.012 -3.348 -14.291 1.00 78.81 81 GLU A CA 1
ATOM 624 C C . GLU A 1 81 ? 7.128 -3.780 -13.330 1.00 78.81 81 GLU A C 1
ATOM 626 O O . GLU A 1 81 ? 8.291 -3.405 -13.469 1.00 78.81 81 GLU A O 1
ATOM 631 N N . ASN A 1 82 ? 6.773 -4.586 -12.329 1.00 73.19 82 ASN A N 1
ATOM 632 C CA . ASN A 1 82 ? 7.723 -5.089 -11.344 1.00 73.19 82 ASN A CA 1
ATOM 633 C C . ASN A 1 82 ? 8.064 -6.562 -11.617 1.00 73.19 82 ASN A C 1
ATOM 635 O O . ASN A 1 82 ? 7.181 -7.413 -11.752 1.00 73.19 82 ASN A O 1
ATOM 639 N N . ASP A 1 83 ? 9.353 -6.892 -11.568 1.00 73.44 83 ASP A N 1
ATOM 640 C CA . ASP A 1 83 ? 9.882 -8.245 -11.775 1.00 73.44 83 ASP A CA 1
ATOM 641 C C . ASP A 1 83 ? 9.446 -9.271 -10.709 1.00 73.44 83 ASP A C 1
ATOM 643 O O . ASP A 1 83 ? 9.664 -10.475 -10.865 1.00 73.44 83 ASP A O 1
ATOM 647 N N . ARG A 1 84 ? 8.813 -8.836 -9.611 1.00 70.12 84 ARG A N 1
ATOM 648 C CA . ARG A 1 84 ? 8.292 -9.724 -8.555 1.00 70.12 84 ARG A CA 1
ATOM 649 C C . ARG A 1 84 ? 7.139 -10.627 -9.009 1.00 70.12 84 ARG A C 1
ATOM 651 O O . ARG A 1 84 ? 6.738 -11.503 -8.246 1.00 70.12 84 ARG A O 1
ATOM 658 N N . GLY A 1 85 ? 6.578 -10.421 -10.202 1.00 59.81 85 GLY A N 1
ATOM 659 C CA . GLY A 1 85 ? 5.549 -11.288 -10.795 1.00 59.81 85 GLY A CA 1
ATOM 660 C C . GLY A 1 85 ? 4.161 -11.218 -10.140 1.00 59.81 85 GLY A C 1
ATOM 661 O O . GLY A 1 85 ? 3.223 -11.818 -10.657 1.00 59.81 85 GLY A O 1
ATOM 662 N N . VAL A 1 86 ? 4.018 -10.488 -9.028 1.00 54.94 86 VAL A N 1
ATOM 663 C CA . VAL A 1 86 ? 2.740 -10.208 -8.340 1.00 54.94 86 VAL A CA 1
ATOM 664 C C . VAL A 1 86 ? 2.365 -8.723 -8.442 1.00 54.94 86 VAL A C 1
ATOM 666 O O . VAL A 1 86 ? 1.224 -8.352 -8.199 1.00 54.94 86 VAL A O 1
ATOM 669 N N . VAL A 1 87 ? 3.314 -7.854 -8.799 1.00 56.22 87 VAL A N 1
ATOM 670 C CA . VAL A 1 87 ? 3.201 -6.406 -8.581 1.00 56.22 87 VAL A CA 1
ATOM 671 C C . VAL A 1 87 ? 3.156 -5.671 -9.910 1.00 56.22 87 VAL A C 1
ATOM 673 O O . VAL A 1 87 ? 3.907 -5.987 -10.829 1.00 56.22 87 VAL A O 1
ATOM 676 N N . LEU A 1 88 ? 2.281 -4.675 -9.998 1.00 57.94 88 LEU A N 1
ATOM 677 C CA . LEU A 1 88 ? 2.038 -3.937 -11.232 1.00 57.94 88 LEU A CA 1
ATOM 678 C C . LEU A 1 88 ? 2.889 -2.661 -11.360 1.00 57.94 88 LEU A C 1
ATOM 680 O O . LEU A 1 88 ? 2.893 -2.066 -12.433 1.00 57.94 88 LEU A O 1
ATOM 684 N N . HIS A 1 89 ? 3.595 -2.234 -10.302 1.00 61.12 89 HIS A N 1
ATOM 685 C CA . HIS A 1 89 ? 4.117 -0.868 -10.244 1.00 61.12 89 HIS A CA 1
ATOM 686 C C . HIS A 1 89 ? 5.463 -0.715 -9.503 1.00 61.12 89 HIS A C 1
ATOM 688 O O . HIS A 1 89 ? 5.562 -0.924 -8.293 1.00 61.12 89 HIS A O 1
ATOM 694 N N . ILE A 1 90 ? 6.490 -0.288 -10.240 1.00 63.38 90 ILE A N 1
ATOM 695 C CA . ILE A 1 90 ? 7.692 0.405 -9.763 1.00 63.38 90 ILE A CA 1
ATOM 696 C C . ILE A 1 90 ? 7.405 1.915 -9.783 1.00 63.38 90 ILE A C 1
ATOM 698 O O . ILE A 1 90 ? 6.812 2.398 -10.747 1.00 63.38 90 ILE A O 1
ATOM 702 N N . TRP A 1 91 ? 7.816 2.658 -8.749 1.00 54.44 91 TRP A N 1
ATOM 703 C CA . TRP A 1 91 ? 7.565 4.107 -8.631 1.00 54.44 91 TRP A CA 1
ATOM 704 C C . TRP A 1 91 ? 8.849 4.952 -8.579 1.00 54.44 91 TRP A C 1
ATOM 706 O O . TRP A 1 91 ? 9.797 4.576 -7.889 1.00 54.44 91 TRP A O 1
ATOM 716 N N . CYS A 1 92 ? 8.860 6.119 -9.236 1.00 47.03 92 CYS A N 1
ATOM 717 C CA . CYS A 1 92 ? 9.904 7.148 -9.117 1.00 47.03 92 CYS A CA 1
ATOM 718 C C . CYS A 1 92 ? 9.325 8.553 -8.937 1.00 47.03 92 CYS A C 1
ATOM 720 O O . CYS A 1 92 ? 8.308 8.863 -9.605 1.00 47.03 92 CYS A O 1
#

Organism: Balaenoptera musculus (NCBI:txid9771)

InterPro domains:
  IPR004843 Calcineurin-like, phosphoesterase domain [PF00149] (25-86)
  IPR006186 Serine/threonine-specific protein phosphatase/bis(5-nucleosyl)-tetraphosphatase [PR00114] (17-43)
  IPR006186 Serine/threonine-specific protein phosphatase/bis(5-nucleosyl)-tetraphosphatase [PR00114] (46-73)
  IPR029052 Metallo-dependent phosphatase-like [G3DSA:3.60.21.10] (4-91)
  IPR029052 Metallo-dependent phosphatase-like [SSF56300] (14-86)
  IPR050341 Serine/threonine-protein phosphatase PP1 catalytic subunit [PTHR11668] (25-87)

Foldseek 3Di:
DPPPPDPDVVVVVVVVVVPPWDQQWDDDPVPDIDGQADAFPQCPDPVVSVVDDTDDDQDLDDGRVCSNHEHEDPPDDAFQQDPPVSYGGHGD

Secondary structure (DSSP, 8-state):
---TT---HHHHHHHHHHT----SEEEETTTEEEESS---TT---HHHHHH--SS-PPPSSSHHHHHHH-EE-TT-SSEE--TTSS---EE-

Radius of gyration: 16.73 Å; chains: 1; bounding box: 28×43×46 Å